Protein AF-A0A9D2NPR1-F1 (afdb_monomer_lite)

Radius of gyration: 17.02 Å; chains: 1; bounding box: 41×34×44 Å

Structure (mmCIF, N/CA/C/O backbone):
data_AF-A0A9D2NPR1-F1
#
_entry.id   AF-A0A9D2NPR1-F1
#
loop_
_atom_site.group_PDB
_atom_site.id
_atom_site.type_symbol
_atom_site.label_atom_id
_atom_site.label_alt_id
_atom_site.label_comp_id
_atom_site.label_asym_id
_atom_site.label_entity_id
_atom_site.label_seq_id
_atom_site.pdbx_PDB_ins_code
_atom_site.Cartn_x
_atom_site.Cartn_y
_atom_site.Cartn_z
_atom_site.occupancy
_atom_site.B_iso_or_equiv
_atom_site.auth_seq_id
_atom_site.auth_comp_id
_atom_site.auth_asym_id
_atom_site.auth_atom_id
_atom_site.pdbx_PDB_model_num
ATOM 1 N N . MET A 1 1 ? 17.718 8.138 -14.101 1.00 84.75 1 MET A N 1
ATOM 2 C CA . MET A 1 1 ? 17.081 7.923 -12.786 1.00 84.75 1 MET A CA 1
ATOM 3 C C . MET A 1 1 ? 16.944 6.427 -12.565 1.00 84.75 1 MET A C 1
ATOM 5 O O . MET A 1 1 ? 16.494 5.749 -13.488 1.00 84.75 1 MET A O 1
ATOM 9 N N . LYS A 1 2 ? 17.392 5.933 -11.409 1.00 93.12 2 LYS A N 1
ATOM 10 C CA . LYS A 1 2 ? 17.212 4.540 -10.981 1.00 93.12 2 LYS A CA 1
ATOM 11 C C . LYS A 1 2 ? 15.890 4.408 -10.218 1.00 93.12 2 LYS A C 1
ATOM 13 O O . LYS A 1 2 ? 15.445 5.393 -9.636 1.00 93.12 2 LYS A O 1
ATOM 18 N N . TYR A 1 3 ? 15.269 3.233 -10.251 1.00 96.12 3 TYR A N 1
ATOM 19 C CA . TYR A 1 3 ? 14.018 2.952 -9.541 1.00 96.12 3 TYR A CA 1
ATOM 20 C C . TYR A 1 3 ? 14.245 1.895 -8.460 1.00 96.12 3 TYR A C 1
ATOM 22 O O . TYR A 1 3 ? 14.938 0.916 -8.744 1.00 96.12 3 TYR A O 1
ATOM 30 N N . PRO A 1 4 ? 13.638 2.040 -7.269 1.00 97.19 4 PRO A N 1
ATOM 31 C CA . PRO A 1 4 ? 13.629 0.975 -6.274 1.00 97.19 4 PRO A CA 1
ATOM 32 C C . PRO A 1 4 ? 12.999 -0.288 -6.865 1.00 97.19 4 PRO A C 1
ATOM 34 O O . PRO A 1 4 ? 12.047 -0.216 -7.654 1.00 97.19 4 PRO A O 1
ATOM 37 N N . VAL A 1 5 ? 13.530 -1.446 -6.492 1.00 96.62 5 VAL A N 1
ATOM 38 C CA . VAL A 1 5 ? 13.172 -2.725 -7.105 1.00 96.62 5 VAL A CA 1
ATOM 39 C C . VAL A 1 5 ? 12.218 -3.513 -6.217 1.00 96.62 5 VAL A C 1
ATOM 41 O O . VAL A 1 5 ? 12.511 -3.772 -5.051 1.00 96.62 5 VAL A O 1
ATOM 44 N N . ILE A 1 6 ? 11.095 -3.938 -6.792 1.00 96.56 6 ILE A N 1
ATOM 45 C CA . ILE A 1 6 ? 10.170 -4.897 -6.182 1.00 96.56 6 ILE A CA 1
ATOM 46 C C . ILE A 1 6 ? 10.415 -6.258 -6.833 1.00 96.56 6 ILE A C 1
ATOM 48 O O . ILE A 1 6 ? 10.256 -6.407 -8.049 1.00 96.56 6 ILE A O 1
ATOM 52 N N . TYR A 1 7 ? 10.785 -7.249 -6.020 1.00 95.25 7 TYR A N 1
ATOM 53 C CA . TYR A 1 7 ? 10.975 -8.625 -6.461 1.00 95.25 7 TYR A CA 1
ATOM 54 C C . TYR A 1 7 ? 9.735 -9.462 -6.173 1.00 95.25 7 TYR A C 1
ATOM 56 O O . TYR A 1 7 ? 9.304 -9.613 -5.033 1.00 95.25 7 TYR A O 1
ATOM 64 N N .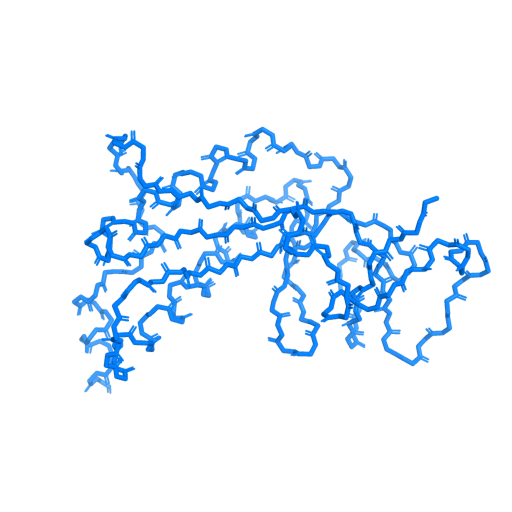 VAL A 1 8 ? 9.199 -10.090 -7.213 1.00 93.94 8 VAL A N 1
ATOM 65 C CA . VAL A 1 8 ? 8.073 -11.022 -7.099 1.00 93.94 8 VAL A CA 1
ATOM 66 C C . VAL A 1 8 ? 8.498 -12.428 -7.499 1.00 93.94 8 VAL A C 1
ATOM 68 O O . VAL A 1 8 ? 9.392 -12.611 -8.322 1.00 93.94 8 VAL A O 1
ATOM 71 N N . ARG A 1 9 ? 7.853 -13.455 -6.935 1.00 90.31 9 ARG A N 1
ATOM 72 C CA . ARG A 1 9 ? 8.097 -14.852 -7.349 1.00 90.31 9 ARG A CA 1
ATOM 73 C C . ARG A 1 9 ? 7.580 -15.121 -8.763 1.00 90.31 9 ARG A C 1
ATOM 75 O O . ARG A 1 9 ? 8.183 -15.872 -9.516 1.00 90.31 9 ARG A O 1
ATOM 82 N N . ASN A 1 10 ? 6.464 -14.498 -9.123 1.00 84.44 10 ASN A N 1
ATOM 83 C CA . ASN A 1 10 ? 5.869 -14.540 -10.450 1.00 84.44 10 ASN A CA 1
ATOM 84 C C . ASN A 1 10 ? 5.144 -13.218 -10.741 1.00 84.44 10 ASN A C 1
ATOM 86 O O . ASN A 1 10 ? 4.778 -12.477 -9.832 1.00 84.44 10 ASN A O 1
ATOM 90 N N . VAL A 1 11 ? 4.948 -12.922 -12.024 1.00 77.19 11 VAL A N 1
ATOM 91 C CA . VAL A 1 11 ? 4.032 -11.869 -12.482 1.00 77.19 11 VAL A CA 1
ATOM 92 C C . VAL A 1 11 ? 2.774 -12.527 -13.018 1.00 77.19 11 VAL A C 1
ATOM 94 O O . VAL A 1 11 ? 2.857 -13.474 -13.797 1.00 77.19 11 VAL A O 1
ATOM 97 N N . MET A 1 12 ? 1.624 -12.008 -12.605 1.00 70.56 12 MET A N 1
ATOM 98 C CA . MET A 1 12 ? 0.305 -12.401 -13.098 1.00 70.56 12 MET A CA 1
ATOM 99 C C . MET A 1 12 ? -0.376 -11.168 -13.688 1.00 70.56 12 MET A C 1
ATOM 101 O O . MET A 1 12 ? -0.091 -10.057 -13.253 1.00 70.56 12 MET A O 1
ATOM 105 N N . GLY A 1 13 ? -1.273 -11.353 -14.655 1.00 75.06 13 GLY A N 1
ATOM 106 C CA . GLY A 1 13 ? -2.045 -10.253 -15.233 1.00 75.06 13 GLY A CA 1
ATOM 107 C C . GLY A 1 13 ? -1.229 -9.338 -16.152 1.00 75.06 13 GLY A C 1
ATOM 108 O O . GLY A 1 13 ? -0.529 -9.796 -17.055 1.00 75.06 13 GLY A O 1
ATOM 109 N N . VAL A 1 14 ? -1.387 -8.028 -15.970 1.00 82.75 14 VAL A N 1
ATOM 110 C CA . VAL A 1 14 ? -0.910 -6.996 -16.913 1.00 82.75 14 VAL A CA 1
ATOM 111 C C . VAL A 1 14 ? 0.492 -6.481 -16.596 1.00 82.75 14 VAL A C 1
ATOM 113 O O . VAL A 1 14 ? 1.169 -5.941 -17.475 1.00 82.75 14 VAL A O 1
ATOM 116 N N . HIS A 1 15 ? 0.938 -6.661 -15.351 1.00 88.06 15 HIS A N 1
ATOM 117 C CA . HIS A 1 15 ? 2.263 -6.261 -14.897 1.00 88.06 15 HIS A CA 1
ATOM 118 C C . HIS A 1 15 ? 3.292 -7.267 -15.399 1.00 88.06 15 HIS A C 1
ATOM 120 O O . HIS A 1 15 ? 3.084 -8.478 -15.334 1.00 88.06 15 HIS A O 1
ATOM 126 N N . LYS A 1 16 ? 4.408 -6.776 -15.943 1.00 90.31 16 LYS A N 1
ATOM 127 C CA . LYS A 1 16 ? 5.395 -7.617 -16.628 1.00 90.31 16 LYS A CA 1
ATOM 128 C C . LYS A 1 16 ? 6.755 -7.474 -15.974 1.00 90.31 16 LYS A C 1
ATOM 130 O O . LYS A 1 16 ? 7.143 -6.403 -15.529 1.00 90.31 16 LYS A O 1
ATOM 135 N N . HIS A 1 17 ? 7.524 -8.553 -15.994 1.00 92.62 17 HIS A N 1
ATOM 136 C CA . HIS A 1 17 ? 8.948 -8.476 -15.697 1.00 92.62 17 HIS A CA 1
ATOM 137 C C . HIS A 1 17 ? 9.604 -7.352 -16.524 1.00 92.62 17 HIS A C 1
ATOM 139 O O . HIS A 1 17 ? 9.294 -7.222 -17.711 1.00 92.62 17 HIS A O 1
ATOM 145 N N . ASN A 1 18 ? 10.499 -6.568 -15.913 1.00 91.88 18 ASN A N 1
ATOM 146 C CA . ASN A 1 18 ? 11.142 -5.386 -16.505 1.00 91.88 18 ASN A CA 1
ATOM 147 C C . ASN A 1 18 ? 10.208 -4.172 -16.732 1.00 91.88 18 ASN A C 1
ATOM 149 O O . ASN A 1 18 ? 10.602 -3.207 -17.405 1.00 91.88 18 ASN A O 1
ATOM 153 N N . SER A 1 19 ? 8.984 -4.165 -16.189 1.00 91.81 19 SER A N 1
ATOM 154 C CA . SER A 1 19 ? 8.104 -2.992 -16.243 1.00 91.81 19 SER A CA 1
ATOM 155 C C . SER A 1 19 ? 8.407 -1.999 -15.125 1.00 91.81 19 SER A C 1
ATOM 157 O O . SER A 1 19 ? 8.838 -2.366 -14.037 1.00 91.81 19 SER A O 1
ATOM 159 N N . ILE A 1 20 ? 8.169 -0.717 -15.410 1.00 92.81 20 ILE A N 1
ATOM 160 C CA . ILE A 1 20 ? 8.138 0.324 -14.382 1.00 92.81 20 ILE A CA 1
ATOM 161 C C . ILE A 1 20 ? 6.669 0.613 -14.110 1.00 92.81 20 ILE A C 1
ATOM 163 O O . ILE A 1 20 ? 5.954 0.993 -15.039 1.00 92.81 20 ILE A O 1
ATOM 167 N N . SER A 1 21 ? 6.250 0.440 -12.864 1.00 92.31 21 SER A N 1
ATOM 168 C CA . SER A 1 21 ? 4.864 0.618 -12.426 1.00 92.31 21 SER A CA 1
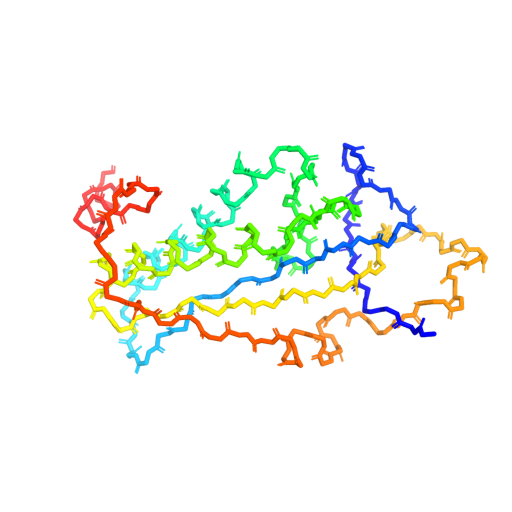ATOM 169 C C . SER A 1 21 ? 4.813 1.591 -11.251 1.00 92.31 21 SER A C 1
ATOM 171 O O . SER A 1 21 ? 5.818 1.797 -10.563 1.00 92.31 21 SER A O 1
ATOM 173 N N . TYR A 1 22 ? 3.654 2.209 -11.021 1.00 96.25 22 TYR A N 1
ATOM 174 C CA . TYR A 1 22 ? 3.411 2.842 -9.726 1.00 96.25 22 TYR A CA 1
ATOM 175 C C . TYR A 1 22 ? 3.235 1.739 -8.686 1.00 96.25 22 TYR A C 1
ATOM 177 O O . TYR A 1 22 ? 2.525 0.771 -8.946 1.00 96.25 22 TYR A O 1
ATOM 185 N N . ALA A 1 23 ? 3.886 1.889 -7.540 1.00 97.12 23 ALA A N 1
ATOM 186 C CA . ALA A 1 23 ? 3.780 1.002 -6.399 1.00 97.12 23 ALA A CA 1
ATOM 187 C C . ALA A 1 23 ? 3.255 1.800 -5.205 1.00 97.12 23 ALA A C 1
ATOM 189 O O . ALA A 1 23 ? 3.806 2.851 -4.873 1.00 97.12 23 ALA A O 1
ATOM 190 N N . LEU A 1 24 ? 2.185 1.301 -4.593 1.00 98.56 24 LEU A N 1
ATOM 191 C CA . LEU A 1 24 ? 1.641 1.792 -3.336 1.00 98.56 24 LEU A CA 1
ATOM 192 C C . LEU A 1 24 ? 1.991 0.813 -2.224 1.00 98.56 24 LEU A C 1
ATOM 194 O O . LEU A 1 24 ? 1.693 -0.380 -2.312 1.00 98.56 24 LEU A O 1
ATOM 198 N N . HIS A 1 25 ? 2.580 1.351 -1.171 1.00 98.56 25 HIS A N 1
ATOM 199 C CA . HIS A 1 25 ? 2.763 0.690 0.109 1.00 98.56 25 HIS A CA 1
ATOM 200 C C . HIS A 1 25 ? 1.853 1.353 1.142 1.00 98.56 25 HIS A C 1
ATOM 202 O O . HIS A 1 25 ? 1.631 2.561 1.061 1.00 98.56 25 HIS A O 1
ATOM 208 N N . MET A 1 26 ? 1.291 0.578 2.067 1.00 98.44 26 MET A N 1
ATOM 209 C CA . MET A 1 26 ? 0.423 1.076 3.132 1.00 98.44 26 MET A CA 1
ATOM 210 C C . MET A 1 26 ? 0.792 0.434 4.465 1.00 98.44 26 MET A C 1
ATOM 212 O O . MET A 1 26 ? 1.099 -0.756 4.537 1.00 98.44 26 MET A O 1
ATOM 216 N N . ARG A 1 27 ? 0.693 1.216 5.537 1.00 97.31 27 ARG A N 1
ATOM 217 C CA . ARG A 1 27 ? 0.848 0.770 6.921 1.00 97.31 27 ARG A CA 1
ATOM 218 C C . ARG A 1 27 ? -0.215 1.417 7.791 1.00 97.31 27 ARG A C 1
ATOM 220 O O . ARG A 1 27 ? -0.699 2.507 7.499 1.00 97.31 27 ARG A O 1
ATOM 227 N N . ILE A 1 28 ? -0.562 0.738 8.875 1.00 95.88 28 ILE A N 1
ATOM 228 C CA . ILE A 1 28 ? -1.298 1.359 9.972 1.00 95.88 28 ILE A CA 1
ATOM 229 C C . ILE A 1 28 ? -0.269 1.711 11.038 1.00 95.88 28 ILE A C 1
ATOM 231 O O . ILE A 1 28 ? 0.476 0.839 11.484 1.00 95.88 28 ILE A O 1
ATOM 235 N N . VAL A 1 29 ? -0.221 2.984 11.412 1.00 93.88 29 VAL A N 1
ATOM 236 C CA . VAL A 1 29 ? 0.621 3.490 12.495 1.00 93.88 29 VAL A CA 1
ATOM 237 C C . VAL A 1 29 ? -0.282 3.721 13.698 1.00 93.88 29 VAL A C 1
ATOM 239 O O . VAL A 1 29 ? -1.258 4.464 13.588 1.00 93.88 29 VAL A O 1
ATOM 242 N N . SER A 1 30 ? 0.021 3.087 14.830 1.00 87.94 30 SER A N 1
ATOM 243 C CA . SER A 1 30 ? -0.661 3.341 16.101 1.00 87.94 30 SER A CA 1
ATOM 244 C C . SER A 1 30 ? 0.319 3.865 17.143 1.00 87.94 30 SER A C 1
ATOM 246 O O . SER A 1 30 ? 1.479 3.459 17.176 1.00 87.94 30 SER A O 1
ATOM 248 N N . GLY A 1 31 ? -0.151 4.804 17.965 1.00 74.62 31 GLY A N 1
ATOM 249 C CA . GLY A 1 31 ? 0.625 5.390 19.060 1.00 74.62 31 GLY A CA 1
ATOM 250 C C . GLY A 1 31 ? 0.512 4.636 20.387 1.00 74.62 31 GLY A C 1
ATOM 251 O O . GLY A 1 31 ? 1.115 5.064 21.367 1.00 74.62 31 GLY A O 1
ATOM 252 N N . GLU A 1 32 ? -0.270 3.555 20.446 1.00 72.81 32 GLU A N 1
ATOM 253 C CA . GLU A 1 32 ? -0.575 2.831 21.682 1.00 72.81 32 GLU A CA 1
ATOM 254 C C . GLU A 1 32 ? 0.098 1.455 21.703 1.00 72.81 32 GLU A C 1
ATOM 256 O O . GLU A 1 32 ? 0.274 0.813 20.670 1.00 72.81 32 GLU A O 1
ATOM 261 N N . THR A 1 33 ? 0.463 0.978 22.896 1.00 72.25 33 THR A N 1
ATOM 262 C CA . THR A 1 33 ? 0.869 -0.420 23.070 1.00 72.25 33 THR A CA 1
ATOM 263 C C . THR A 1 33 ? -0.356 -1.302 22.869 1.00 72.25 33 THR A C 1
ATOM 265 O O . THR A 1 33 ? -1.285 -1.283 23.676 1.00 72.25 33 THR A O 1
ATOM 268 N N . GLU A 1 34 ? -0.363 -2.066 21.786 1.00 79.00 34 GLU A N 1
ATOM 269 C CA . GLU A 1 34 ? -1.482 -2.930 21.426 1.00 79.00 34 GLU A CA 1
ATOM 270 C C . GLU A 1 34 ? -1.386 -4.280 22.138 1.00 79.00 34 GLU A C 1
ATOM 272 O O . GLU A 1 34 ? -0.330 -4.916 22.155 1.00 79.00 34 GLU A O 1
ATOM 277 N N . ASP A 1 35 ? -2.507 -4.747 22.693 1.00 88.06 35 ASP A N 1
ATOM 278 C CA . ASP A 1 35 ? -2.635 -6.155 23.059 1.00 88.06 35 ASP A CA 1
ATOM 279 C C . ASP A 1 35 ? -2.665 -7.054 21.804 1.00 88.06 35 ASP A C 1
ATOM 281 O O . ASP A 1 35 ? -2.844 -6.589 20.673 1.00 88.06 35 ASP A O 1
ATOM 285 N N . GLU A 1 36 ? -2.487 -8.365 21.988 1.00 90.25 36 GLU A N 1
ATOM 286 C CA . GLU A 1 36 ? -2.424 -9.321 20.872 1.00 90.25 36 GLU A CA 1
ATOM 287 C C . GLU A 1 36 ? -3.686 -9.308 19.995 1.00 90.25 36 GLU A C 1
ATOM 289 O O . GLU A 1 36 ? -3.604 -9.466 18.772 1.00 90.25 36 GLU A O 1
ATOM 294 N N . LEU A 1 37 ? -4.862 -9.100 20.598 1.00 91.12 37 LEU A N 1
ATOM 295 C CA . LEU A 1 37 ? -6.133 -9.103 19.881 1.00 91.12 37 LEU A CA 1
ATOM 296 C C . LEU A 1 37 ? -6.278 -7.840 19.029 1.00 91.12 37 LEU A C 1
ATOM 298 O O . LEU A 1 37 ? -6.728 -7.907 17.881 1.00 91.12 37 LEU A O 1
ATOM 302 N N . ARG A 1 38 ? -5.851 -6.696 19.564 1.00 90.38 38 ARG A N 1
ATOM 303 C CA . ARG A 1 38 ? -5.808 -5.411 18.872 1.00 90.38 38 ARG A CA 1
ATOM 304 C C . ARG A 1 38 ? -4.799 -5.430 17.724 1.00 90.38 38 ARG A C 1
ATOM 306 O O . ARG A 1 38 ? -5.163 -5.031 16.618 1.00 90.38 38 ARG A O 1
ATOM 313 N N . ALA A 1 39 ? -3.613 -5.996 17.933 1.00 91.94 39 ALA A N 1
ATOM 314 C CA . ALA A 1 39 ? -2.612 -6.167 16.881 1.00 91.94 39 ALA A CA 1
ATOM 315 C C . ALA A 1 39 ? -3.123 -7.064 15.740 1.00 91.94 39 ALA A C 1
ATOM 317 O O . ALA A 1 39 ? -2.975 -6.749 14.552 1.00 91.94 39 ALA A O 1
ATOM 318 N N . ALA A 1 40 ? -3.801 -8.168 16.076 1.00 93.75 40 ALA A N 1
ATOM 319 C CA . ALA A 1 40 ? -4.437 -9.036 15.087 1.00 93.75 40 ALA A CA 1
ATOM 320 C C . ALA A 1 40 ? -5.552 -8.311 14.310 1.00 93.75 40 ALA A C 1
ATOM 322 O O . ALA A 1 40 ? -5.676 -8.484 13.091 1.00 93.75 40 ALA A O 1
ATOM 323 N N . TYR A 1 41 ? -6.329 -7.466 14.990 1.00 94.75 41 TYR A N 1
ATOM 324 C CA . TYR A 1 41 ? -7.352 -6.634 14.368 1.00 94.75 41 TYR A CA 1
ATOM 325 C C . TYR A 1 41 ? -6.754 -5.620 13.386 1.00 94.75 41 TYR A C 1
ATOM 327 O O . TYR A 1 41 ? -7.195 -5.566 12.238 1.00 94.75 41 TYR A O 1
ATOM 335 N N . LEU A 1 42 ? -5.711 -4.874 13.763 1.00 94.81 42 LEU A N 1
ATOM 336 C CA . LEU A 1 42 ? -5.080 -3.917 12.847 1.00 94.81 42 LEU A CA 1
ATOM 337 C C . LEU A 1 42 ? -4.450 -4.608 11.637 1.00 94.81 42 LEU A C 1
ATOM 339 O O . LEU A 1 42 ? -4.607 -4.142 10.509 1.00 94.81 42 LEU A O 1
ATOM 343 N N . LYS A 1 43 ? -3.832 -5.779 11.825 1.00 94.88 43 LYS A N 1
ATOM 344 C CA . LYS A 1 43 ? -3.351 -6.599 10.704 1.00 94.88 43 LYS A CA 1
ATOM 345 C C . LYS A 1 43 ? -4.491 -6.994 9.758 1.00 94.88 43 LYS A C 1
ATOM 347 O O . LYS A 1 43 ? -4.313 -6.987 8.535 1.00 94.88 43 LYS A O 1
ATOM 352 N N . LYS A 1 44 ? -5.674 -7.313 10.299 1.00 96.12 44 LYS A N 1
ATOM 353 C CA . LYS A 1 44 ? -6.870 -7.600 9.497 1.00 96.12 44 LYS A CA 1
ATOM 354 C C . LYS A 1 44 ? -7.337 -6.367 8.725 1.00 96.12 44 LYS A C 1
ATOM 356 O O . LYS A 1 44 ? -7.602 -6.494 7.529 1.00 96.12 44 LYS A O 1
ATOM 361 N N . LEU A 1 45 ? -7.397 -5.203 9.371 1.00 96.88 45 LEU A N 1
ATOM 362 C CA . LEU A 1 45 ? -7.770 -3.945 8.720 1.00 96.88 45 LEU A CA 1
ATOM 363 C C . LEU A 1 45 ? -6.796 -3.577 7.601 1.00 96.88 45 LEU A C 1
ATOM 365 O O . LEU A 1 45 ? -7.238 -3.241 6.507 1.00 96.88 45 LEU A O 1
ATOM 369 N N . LEU A 1 46 ? -5.487 -3.722 7.823 1.00 97.62 46 LEU A N 1
ATOM 370 C CA . LEU A 1 46 ? -4.481 -3.469 6.793 1.00 97.62 46 LEU A CA 1
ATOM 371 C C . LEU A 1 46 ? -4.701 -4.364 5.569 1.00 97.62 46 LEU A C 1
ATOM 373 O O . LEU A 1 46 ? -4.723 -3.879 4.442 1.00 97.62 46 LEU A O 1
ATOM 377 N N . SER A 1 47 ? -4.960 -5.657 5.771 1.00 97.81 47 SER A N 1
ATOM 378 C CA . SER A 1 47 ? -5.315 -6.558 4.668 1.00 97.81 47 SER A CA 1
ATOM 379 C C . SER A 1 47 ? -6.585 -6.109 3.927 1.00 97.81 47 SER A C 1
ATOM 381 O O . SER A 1 47 ? -6.608 -6.142 2.696 1.00 97.81 47 SER A O 1
ATOM 383 N N . GLN A 1 48 ? -7.621 -5.647 4.639 1.00 98.06 48 GLN A N 1
ATOM 384 C CA . GLN A 1 48 ? -8.834 -5.107 4.012 1.00 98.06 48 GLN A CA 1
ATOM 385 C C . GLN A 1 48 ? -8.560 -3.823 3.222 1.00 98.06 48 GLN A C 1
ATOM 387 O O . GLN A 1 48 ? -9.112 -3.672 2.134 1.00 98.06 48 GLN A O 1
ATOM 392 N N . LEU A 1 49 ? -7.691 -2.936 3.715 1.00 98.19 49 LEU A N 1
ATOM 393 C CA . LEU A 1 49 ? -7.269 -1.727 3.001 1.00 98.19 49 LEU A CA 1
ATOM 394 C C . LEU A 1 49 ? -6.626 -2.082 1.658 1.00 98.19 49 LEU A C 1
ATOM 396 O O . LEU A 1 49 ? -7.041 -1.553 0.628 1.00 98.19 49 LEU A O 1
ATOM 400 N N . TYR A 1 50 ? -5.680 -3.027 1.649 1.00 98.38 50 TYR A N 1
ATOM 401 C CA . TYR A 1 50 ? -5.039 -3.491 0.415 1.00 98.38 50 TYR A CA 1
ATOM 402 C C . TYR A 1 50 ? -6.056 -4.019 -0.604 1.00 98.38 50 TYR A C 1
ATOM 404 O O . TYR A 1 50 ? -6.072 -3.561 -1.747 1.00 98.38 50 TYR A O 1
ATOM 412 N N . HIS A 1 51 ? -6.945 -4.925 -0.192 1.00 98.06 51 HIS A N 1
ATOM 413 C CA . HIS A 1 51 ? -7.960 -5.482 -1.093 1.00 98.06 51 HIS A CA 1
ATOM 414 C C . HIS A 1 51 ? -9.007 -4.458 -1.538 1.00 98.06 51 HIS A C 1
ATOM 416 O O . HIS A 1 51 ? -9.491 -4.520 -2.666 1.00 98.06 51 HIS A O 1
ATOM 422 N N . THR A 1 52 ? -9.342 -3.490 -0.686 1.00 98.06 52 THR A N 1
ATOM 423 C CA . THR A 1 52 ? -10.280 -2.424 -1.049 1.00 98.06 52 THR A CA 1
ATOM 424 C C . THR A 1 52 ? -9.681 -1.523 -2.121 1.00 98.06 52 THR A C 1
ATOM 426 O O . THR A 1 52 ? -10.334 -1.252 -3.125 1.00 98.06 52 THR A O 1
ATOM 429 N N . VAL A 1 53 ? -8.422 -1.099 -1.966 1.00 97.88 53 VAL A N 1
ATOM 430 C CA . VAL A 1 53 ? -7.746 -0.289 -2.990 1.00 97.88 53 VAL A CA 1
ATOM 431 C C . VAL A 1 53 ? -7.583 -1.078 -4.292 1.00 97.88 53 VAL A C 1
ATOM 433 O O . VAL A 1 53 ? -7.849 -0.535 -5.360 1.00 97.88 53 VAL A O 1
ATOM 436 N N . GLU A 1 54 ? -7.223 -2.360 -4.231 1.00 96.25 54 GLU A N 1
ATOM 437 C CA . GLU A 1 54 ? -7.184 -3.226 -5.417 1.00 96.25 54 GLU A CA 1
ATOM 438 C C . GLU A 1 54 ? -8.541 -3.251 -6.150 1.00 96.25 54 GLU A C 1
ATOM 440 O O . GLU A 1 54 ? -8.599 -3.017 -7.358 1.00 96.25 54 GLU A O 1
ATOM 445 N N . GLY A 1 55 ? -9.643 -3.435 -5.414 1.00 95.88 55 GLY A N 1
ATOM 446 C CA . GLY A 1 55 ? -10.998 -3.476 -5.970 1.00 95.88 55 GLY A CA 1
ATOM 447 C C . GLY A 1 55 ? -11.526 -2.134 -6.493 1.00 95.88 55 GLY A C 1
ATOM 448 O O . GLY A 1 55 ? -12.319 -2.116 -7.431 1.00 95.88 55 GLY A O 1
ATOM 449 N N . LEU A 1 56 ? -11.087 -1.002 -5.933 1.00 96.19 56 LEU A N 1
ATOM 450 C CA . LEU A 1 56 ? -11.513 0.335 -6.372 1.00 96.19 56 LEU A CA 1
ATOM 451 C C . LEU A 1 56 ? -10.805 0.803 -7.654 1.00 96.19 56 LEU A C 1
ATOM 453 O O . LEU A 1 56 ? -11.338 1.641 -8.382 1.00 96.19 56 LEU A O 1
ATOM 457 N N . PHE A 1 57 ? -9.615 0.274 -7.952 1.00 95.38 57 PHE A N 1
ATOM 458 C CA . PHE A 1 57 ? -8.749 0.749 -9.039 1.00 95.38 57 PHE A CA 1
ATOM 459 C C . PHE A 1 57 ? -8.645 -0.243 -10.210 1.00 95.38 57 PHE A C 1
ATOM 461 O O . PHE A 1 57 ? -7.575 -0.448 -10.786 1.00 95.38 57 PHE A O 1
ATOM 468 N N . VAL A 1 58 ? -9.787 -0.801 -10.630 1.00 90.62 58 VAL A N 1
ATOM 469 C CA . VAL A 1 58 ? -9.885 -1.767 -11.746 1.00 90.62 58 VAL A CA 1
ATOM 470 C C . VAL A 1 58 ? -9.334 -1.204 -13.062 1.00 90.62 58 VAL A C 1
ATOM 472 O O . VAL A 1 58 ? -8.588 -1.881 -13.766 1.00 90.62 58 VAL A O 1
ATOM 475 N N . VAL A 1 59 ? -9.647 0.056 -13.394 1.00 88.81 59 VAL A N 1
ATOM 476 C CA . VAL A 1 59 ? -9.197 0.706 -14.646 1.00 88.81 59 VAL A CA 1
ATOM 477 C C . VAL A 1 59 ? -7.679 0.923 -14.673 1.00 88.81 59 VAL A C 1
ATOM 479 O O . VAL A 1 59 ? -7.057 0.848 -15.733 1.00 88.81 59 VAL A O 1
ATOM 482 N N . ALA A 1 60 ? -7.072 1.165 -13.509 1.00 91.56 60 ALA A N 1
ATOM 483 C CA . ALA A 1 60 ? -5.620 1.262 -13.353 1.00 91.56 60 ALA A CA 1
ATOM 484 C C . ALA A 1 60 ? -4.959 -0.113 -13.132 1.00 91.56 60 ALA A C 1
ATOM 486 O O . ALA A 1 60 ? -3.778 -0.178 -12.787 1.00 91.56 60 ALA A O 1
ATOM 487 N N . GLN A 1 61 ? -5.735 -1.193 -13.306 1.00 92.25 61 GLN A N 1
ATOM 488 C CA . GLN A 1 61 ? -5.317 -2.587 -13.196 1.00 92.25 61 GLN A CA 1
ATOM 489 C C . GLN A 1 61 ? -4.486 -2.828 -11.932 1.00 92.25 61 GLN A C 1
ATOM 491 O O . GLN A 1 61 ? -3.380 -3.381 -11.977 1.00 92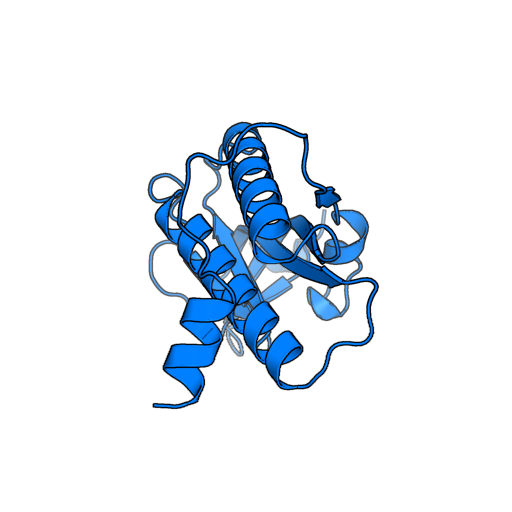.25 61 GLN A O 1
ATOM 496 N N . ALA A 1 62 ? -5.024 -2.330 -10.815 1.00 94.88 62 ALA A N 1
ATOM 497 C CA . ALA A 1 62 ? -4.432 -2.491 -9.504 1.00 94.88 62 ALA A CA 1
ATOM 498 C C . ALA A 1 62 ? -4.265 -3.978 -9.184 1.00 94.88 62 ALA A C 1
ATOM 500 O O . ALA A 1 62 ? -5.176 -4.774 -9.413 1.00 94.88 62 ALA A O 1
ATOM 501 N N . GLN A 1 63 ? -3.092 -4.345 -8.680 1.00 95.00 63 GLN A N 1
ATOM 502 C CA . GLN A 1 63 ? -2.792 -5.724 -8.326 1.00 95.00 63 GLN A CA 1
ATOM 503 C C . GLN A 1 63 ? -1.887 -5.788 -7.107 1.00 95.00 63 GLN A C 1
ATOM 505 O O . GLN A 1 63 ? -0.811 -5.182 -7.092 1.00 95.00 63 GLN A O 1
ATOM 510 N N . ILE A 1 64 ? -2.296 -6.569 -6.113 1.00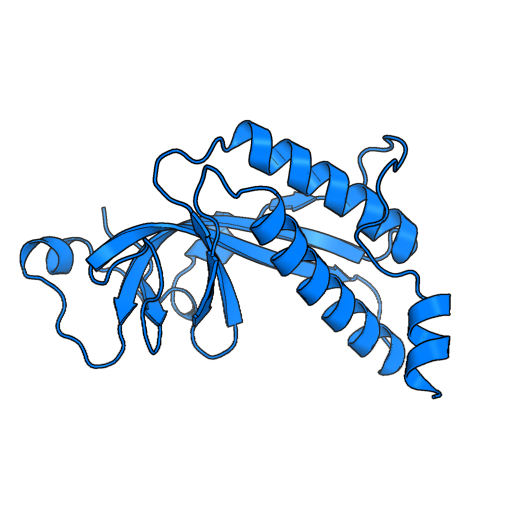 95.56 64 ILE A N 1
ATOM 511 C CA . ILE A 1 64 ? -1.475 -6.852 -4.945 1.00 95.56 64 ILE A CA 1
ATOM 512 C C . ILE A 1 64 ? -0.351 -7.815 -5.333 1.00 95.56 64 ILE A C 1
ATOM 514 O O . ILE A 1 64 ? -0.569 -8.885 -5.904 1.00 95.56 64 ILE A O 1
ATOM 518 N N . VAL A 1 65 ? 0.872 -7.446 -4.974 1.00 94.88 65 VAL A N 1
ATOM 519 C CA . VAL A 1 65 ? 2.066 -8.285 -5.075 1.00 94.88 65 VAL A CA 1
ATOM 520 C C . VAL A 1 65 ? 2.770 -8.345 -3.727 1.00 94.88 65 VAL A C 1
ATOM 522 O O . VAL A 1 65 ? 2.564 -7.485 -2.874 1.00 94.88 65 VAL A O 1
ATOM 525 N N . LYS A 1 66 ? 3.616 -9.357 -3.530 1.00 94.12 66 LYS A N 1
ATOM 526 C CA . LYS A 1 66 ? 4.429 -9.499 -2.317 1.00 94.12 66 LYS A CA 1
ATOM 527 C C . LYS A 1 66 ? 5.910 -9.445 -2.652 1.00 94.12 66 LYS A C 1
ATOM 529 O O . LYS A 1 66 ? 6.361 -10.204 -3.513 1.00 94.12 66 LYS A O 1
ATOM 534 N N . ASN A 1 67 ? 6.639 -8.607 -1.924 1.00 93.88 67 ASN A N 1
ATOM 535 C CA . ASN A 1 67 ? 8.096 -8.564 -1.916 1.00 93.88 67 ASN A CA 1
ATOM 536 C C . ASN A 1 67 ? 8.587 -8.950 -0.520 1.00 93.88 67 ASN A C 1
ATOM 538 O O . ASN A 1 67 ? 8.439 -8.169 0.416 1.00 93.88 67 ASN A O 1
ATOM 542 N N . ASP A 1 68 ? 9.127 -10.164 -0.395 1.00 89.25 68 ASP A N 1
ATOM 543 C CA . ASP A 1 68 ? 9.532 -10.757 0.891 1.00 89.25 68 ASP A CA 1
ATOM 544 C C . ASP A 1 68 ? 8.416 -10.683 1.947 1.00 89.25 68 ASP A C 1
ATOM 546 O O . ASP A 1 68 ? 8.594 -10.181 3.048 1.00 89.25 68 ASP A O 1
ATOM 550 N N . ASP A 1 69 ? 7.227 -11.154 1.553 1.00 88.75 69 ASP A N 1
ATOM 551 C CA . ASP A 1 69 ? 5.984 -11.163 2.338 1.00 88.75 69 ASP A CA 1
ATOM 552 C C . ASP A 1 69 ? 5.369 -9.790 2.678 1.00 88.75 69 ASP A C 1
ATOM 554 O O . ASP A 1 69 ? 4.217 -9.754 3.116 1.00 88.75 69 ASP A O 1
ATOM 558 N N . ASP A 1 70 ? 6.042 -8.677 2.361 1.00 94.56 70 ASP A N 1
ATOM 559 C CA . ASP A 1 70 ? 5.483 -7.321 2.461 1.00 94.56 70 ASP A CA 1
ATOM 560 C C . ASP A 1 70 ? 4.611 -6.988 1.227 1.00 94.56 70 ASP A C 1
ATOM 562 O O . ASP A 1 70 ? 5.090 -7.101 0.085 1.00 94.56 70 ASP A O 1
ATOM 566 N N . PRO A 1 71 ? 3.320 -6.639 1.405 1.00 96.19 71 PRO A N 1
ATOM 567 C CA . PRO A 1 71 ? 2.420 -6.339 0.299 1.00 96.19 71 PRO A CA 1
ATOM 568 C C . PRO A 1 71 ? 2.644 -4.954 -0.329 1.00 96.19 71 PRO A C 1
ATOM 570 O O . PRO A 1 71 ? 2.813 -3.940 0.343 1.00 96.19 71 PRO A O 1
ATOM 573 N N . PHE A 1 72 ? 2.510 -4.894 -1.651 1.00 97.38 72 PHE A N 1
ATOM 574 C CA . PHE A 1 72 ? 2.434 -3.665 -2.443 1.00 97.38 72 PHE A CA 1
ATOM 575 C C . PHE A 1 72 ? 1.254 -3.755 -3.404 1.00 97.38 72 PHE A C 1
ATOM 577 O O . PHE A 1 72 ? 0.904 -4.850 -3.838 1.00 97.38 72 PHE A O 1
ATOM 584 N N . ILE A 1 73 ? 0.678 -2.619 -3.796 1.00 97.31 73 ILE A N 1
ATOM 585 C CA . ILE A 1 73 ? -0.254 -2.552 -4.929 1.00 97.31 73 ILE A CA 1
ATOM 586 C C . ILE A 1 73 ? 0.469 -1.939 -6.115 1.00 97.31 73 ILE A C 1
ATOM 588 O O . ILE A 1 73 ? 0.976 -0.821 -6.028 1.00 97.31 73 ILE A O 1
ATOM 592 N N . LEU A 1 74 ? 0.503 -2.662 -7.229 1.00 96.75 74 LEU A N 1
ATOM 593 C CA . LEU A 1 74 ? 1.010 -2.151 -8.492 1.00 96.75 74 LEU A CA 1
ATOM 594 C C . LEU A 1 74 ? -0.128 -1.577 -9.324 1.00 96.75 74 LEU A C 1
ATOM 596 O O . LEU A 1 74 ? -1.163 -2.219 -9.474 1.00 96.75 74 LEU A O 1
ATOM 600 N N . PHE A 1 75 ? 0.099 -0.415 -9.931 1.00 95.81 75 PHE A N 1
ATOM 601 C CA . PHE A 1 75 ? -0.821 0.208 -10.883 1.00 95.81 75 PHE A CA 1
ATOM 602 C C . PHE A 1 75 ? -0.138 0.426 -12.225 1.00 95.81 75 PHE A C 1
ATOM 604 O O . PHE A 1 75 ? 1.071 0.687 -12.303 1.00 95.81 75 PHE A O 1
ATOM 611 N N . THR A 1 76 ? -0.921 0.349 -13.296 1.00 88.25 76 THR A N 1
ATOM 612 C CA . THR A 1 76 ? -0.463 0.750 -14.623 1.00 88.25 76 THR A CA 1
ATOM 613 C C . THR A 1 76 ? -0.257 2.265 -14.702 1.00 88.25 76 THR A C 1
ATOM 615 O O . THR A 1 76 ? -0.620 3.036 -13.811 1.00 88.25 76 THR A O 1
ATOM 618 N N . SER A 1 77 ? 0.381 2.730 -15.777 1.00 80.62 77 SER A N 1
ATOM 619 C CA . SER A 1 77 ? 0.808 4.129 -15.916 1.00 80.62 77 SER A CA 1
ATOM 620 C C . SER A 1 77 ? -0.331 5.154 -15.989 1.00 80.62 77 SER A C 1
ATOM 622 O O . SER A 1 77 ? -0.064 6.343 -15.860 1.00 80.62 77 SER A O 1
ATOM 624 N N . ASN A 1 78 ? -1.572 4.714 -16.205 1.00 86.19 78 ASN A N 1
ATOM 625 C CA . ASN A 1 78 ? -2.784 5.539 -16.267 1.00 86.19 78 ASN A CA 1
ATOM 626 C C . ASN A 1 78 ? -3.414 5.825 -14.888 1.00 86.19 78 ASN A C 1
ATOM 628 O O . ASN A 1 78 ? -4.542 6.309 -14.840 1.00 86.19 78 ASN A O 1
ATOM 632 N N . LEU A 1 79 ? -2.729 5.516 -13.781 1.00 94.56 79 LEU A N 1
ATOM 633 C CA . LEU A 1 79 ? -3.204 5.821 -12.430 1.00 94.56 79 LEU A CA 1
ATOM 634 C C . LEU A 1 79 ? -3.538 7.314 -12.262 1.00 94.56 79 LEU A C 1
ATOM 636 O O . LEU A 1 79 ? -2.651 8.169 -12.332 1.00 94.56 79 LEU A O 1
ATOM 640 N N . ASP A 1 80 ? -4.794 7.614 -11.928 1.00 95.50 80 ASP A N 1
ATOM 641 C CA . ASP A 1 80 ? -5.185 8.927 -11.418 1.00 95.50 80 ASP A CA 1
ATOM 642 C C . ASP A 1 80 ? -4.783 9.045 -9.939 1.00 95.50 80 ASP A C 1
ATOM 644 O O . ASP A 1 80 ? -5.452 8.552 -9.027 1.00 95.50 80 ASP A O 1
ATOM 648 N N . GLN A 1 81 ? -3.659 9.719 -9.699 1.00 95.75 81 GLN A N 1
ATOM 649 C CA . GLN A 1 81 ? -3.126 9.918 -8.351 1.00 95.75 81 GLN A CA 1
ATOM 650 C C . GLN A 1 81 ? -4.003 10.831 -7.487 1.00 95.75 81 GLN A C 1
ATOM 652 O O . GLN A 1 81 ? -3.968 10.722 -6.261 1.00 95.75 81 GLN A O 1
ATOM 657 N N . ARG A 1 82 ? -4.788 11.739 -8.084 1.00 96.06 82 ARG A N 1
ATOM 658 C CA . ARG A 1 82 ? -5.722 12.584 -7.328 1.00 96.06 82 ARG A CA 1
ATOM 659 C C . ARG A 1 82 ? -6.876 11.731 -6.821 1.00 96.06 82 ARG A C 1
ATOM 661 O O . ARG A 1 82 ? -7.224 11.835 -5.647 1.00 96.06 82 ARG A O 1
ATOM 668 N N . MET A 1 83 ? -7.421 10.868 -7.677 1.00 96.56 83 MET A N 1
ATOM 669 C CA . MET A 1 83 ? -8.432 9.893 -7.275 1.00 96.56 83 MET A CA 1
ATOM 670 C C . MET A 1 83 ? -7.899 8.955 -6.190 1.00 96.56 83 MET A C 1
ATOM 672 O O . MET A 1 83 ? -8.576 8.774 -5.182 1.00 96.56 83 MET A O 1
ATOM 676 N N . LEU A 1 84 ? -6.672 8.438 -6.331 1.00 97.62 84 LEU A N 1
ATOM 677 C CA . LEU A 1 84 ? -6.033 7.621 -5.294 1.00 97.62 84 LEU A CA 1
ATOM 678 C C . LEU A 1 84 ? -5.976 8.338 -3.946 1.00 97.62 84 LEU A C 1
ATOM 680 O O . LEU A 1 84 ? -6.453 7.797 -2.955 1.00 97.62 84 LEU A O 1
ATOM 684 N N . LYS A 1 85 ? -5.472 9.575 -3.909 1.00 96.69 85 LYS A N 1
ATOM 685 C CA . LYS A 1 85 ? -5.395 10.362 -2.669 1.00 96.69 85 LYS A CA 1
ATOM 686 C C . LYS A 1 85 ? -6.761 10.565 -2.016 1.00 96.69 85 LYS A C 1
ATOM 688 O O . LYS A 1 85 ? -6.875 10.422 -0.804 1.00 96.69 85 LYS A O 1
ATOM 693 N N . MET A 1 86 ? -7.796 10.865 -2.804 1.00 95.88 86 MET A N 1
ATOM 694 C CA . MET A 1 86 ? -9.156 11.022 -2.274 1.00 95.88 86 MET A CA 1
ATOM 695 C C . MET A 1 86 ? -9.683 9.716 -1.669 1.00 95.88 86 MET A C 1
ATOM 697 O O . MET A 1 86 ? -10.226 9.742 -0.570 1.00 95.88 86 MET A O 1
ATOM 701 N N . GLN A 1 87 ? -9.479 8.580 -2.343 1.00 96.69 87 GLN A N 1
ATOM 702 C CA . GLN A 1 87 ? -9.917 7.275 -1.836 1.00 96.69 87 GLN A CA 1
ATOM 703 C C . GLN A 1 87 ? -9.144 6.853 -0.580 1.00 96.69 87 GLN A C 1
ATOM 705 O O . GLN A 1 87 ? -9.746 6.371 0.376 1.00 96.69 87 GLN A O 1
ATOM 710 N N . LEU A 1 88 ? -7.829 7.090 -0.536 1.00 97.56 88 LEU A N 1
ATOM 711 C CA . LEU A 1 88 ? -7.022 6.829 0.658 1.00 97.56 88 LEU A CA 1
ATOM 712 C C . LEU A 1 88 ? -7.462 7.697 1.845 1.00 97.56 88 LEU A C 1
ATOM 714 O O . LEU A 1 88 ? -7.511 7.195 2.961 1.00 97.56 88 LEU A O 1
ATOM 718 N N . GLN A 1 89 ? -7.858 8.955 1.618 1.00 97.38 89 GLN A N 1
ATOM 719 C CA . GLN A 1 89 ? -8.427 9.795 2.676 1.00 97.38 89 GLN A CA 1
ATOM 720 C C . GLN A 1 89 ? -9.773 9.254 3.181 1.00 97.38 89 GLN A C 1
ATOM 722 O O . GLN A 1 89 ? -10.000 9.220 4.388 1.00 97.38 89 GLN A O 1
ATOM 727 N N . THR A 1 90 ? -10.655 8.784 2.291 1.00 96.25 90 THR A N 1
ATOM 728 C CA . THR A 1 90 ? -11.909 8.121 2.695 1.00 96.25 90 THR A CA 1
ATOM 729 C C . THR A 1 90 ? -11.635 6.893 3.566 1.00 96.25 90 THR A C 1
ATOM 731 O O . THR A 1 90 ? -12.266 6.730 4.608 1.00 96.25 90 THR A O 1
ATOM 734 N N . LEU A 1 91 ? -10.656 6.069 3.185 1.00 96.62 91 LEU A N 1
ATOM 735 C CA . LEU A 1 91 ? -10.244 4.901 3.963 1.00 96.62 91 LEU A CA 1
ATOM 736 C C . LEU A 1 91 ? -9.591 5.274 5.300 1.00 96.62 91 LEU A C 1
ATOM 738 O O . LEU A 1 91 ? -9.838 4.597 6.293 1.00 96.62 91 LEU A O 1
ATOM 742 N N . ALA A 1 92 ? -8.803 6.350 5.353 1.00 96.00 92 ALA A N 1
ATOM 743 C CA . ALA A 1 92 ? -8.218 6.859 6.594 1.00 96.00 92 ALA A CA 1
ATOM 744 C C . ALA A 1 92 ? -9.295 7.357 7.573 1.00 96.00 92 ALA A C 1
ATOM 746 O O . ALA A 1 92 ? -9.203 7.104 8.774 1.00 96.00 92 ALA A O 1
ATOM 747 N N . ASN A 1 93 ? -10.348 8.008 7.066 1.00 95.12 93 ASN A N 1
ATOM 748 C CA . ASN A 1 93 ? -11.490 8.418 7.883 1.00 95.12 93 ASN A CA 1
ATOM 749 C C . ASN A 1 93 ? -12.231 7.205 8.459 1.00 95.12 93 ASN A C 1
ATOM 751 O O . ASN A 1 93 ? -12.510 7.178 9.656 1.00 95.12 93 ASN A O 1
ATOM 755 N N . GLU A 1 94 ? -12.514 6.191 7.630 1.00 95.75 94 GLU A N 1
ATOM 756 C CA . GLU A 1 94 ? -13.149 4.958 8.107 1.00 95.75 94 GLU A CA 1
ATOM 757 C C . GLU A 1 94 ? -12.255 4.233 9.123 1.00 95.75 94 GLU A C 1
ATOM 759 O O . GLU A 1 94 ? -12.738 3.820 10.174 1.00 95.75 94 GLU A O 1
ATOM 764 N N . LEU A 1 95 ? -10.945 4.139 8.869 1.00 95.38 95 LEU A N 1
ATOM 765 C CA . LEU A 1 95 ? -9.985 3.561 9.812 1.00 95.38 95 LEU A CA 1
ATOM 766 C C . LEU A 1 95 ? -10.061 4.261 11.172 1.00 95.38 95 LEU A C 1
ATOM 768 O O . LEU A 1 95 ? -10.157 3.582 12.191 1.00 95.38 95 LEU A O 1
ATOM 772 N N . GLY A 1 96 ? -10.065 5.597 11.185 1.00 93.00 96 GLY A N 1
ATOM 773 C CA . GLY A 1 96 ? -10.171 6.383 12.412 1.00 93.00 96 GLY A CA 1
ATOM 774 C C . GLY A 1 96 ? -11.464 6.121 13.188 1.00 93.00 96 GLY A C 1
ATOM 775 O O . GLY A 1 96 ? -11.419 6.015 14.413 1.00 93.00 96 GLY A O 1
ATOM 776 N N . GLU A 1 97 ? -12.596 5.949 12.498 1.00 92.38 97 GLU A N 1
ATOM 777 C CA . GLU A 1 97 ? -13.866 5.556 13.124 1.00 92.38 97 GLU A CA 1
ATOM 778 C C . GLU A 1 97 ? -13.804 4.131 13.702 1.00 92.38 97 GLU A C 1
ATOM 780 O O . GLU A 1 97 ? -14.330 3.873 14.783 1.00 92.38 97 GLU A O 1
ATOM 785 N N . ARG A 1 98 ? -13.124 3.201 13.018 1.00 92.56 98 ARG A N 1
ATOM 786 C CA . ARG A 1 98 ? -12.982 1.804 13.463 1.00 92.56 98 ARG A CA 1
ATOM 787 C C . ARG A 1 98 ? -12.027 1.604 14.632 1.00 92.56 98 ARG A C 1
ATOM 789 O O . ARG A 1 98 ? -12.132 0.578 15.309 1.00 92.56 98 ARG A O 1
ATOM 796 N N . THR A 1 99 ? -11.072 2.508 14.826 1.00 89.81 99 THR A N 1
ATOM 797 C CA . THR A 1 99 ? -9.998 2.354 15.819 1.00 89.81 99 THR A CA 1
ATOM 798 C C . THR A 1 99 ? -10.040 3.398 16.933 1.00 89.81 99 THR A C 1
ATOM 800 O O . THR A 1 99 ? -9.413 3.178 17.964 1.00 89.81 99 THR A O 1
ATOM 803 N N . GLY A 1 100 ? -10.814 4.478 16.795 1.00 78.69 100 GLY A N 1
ATOM 804 C CA . GLY A 1 100 ? -10.934 5.521 17.819 1.00 78.69 100 GLY A CA 1
ATOM 805 C C . GLY A 1 100 ? -9.827 6.578 17.757 1.00 78.69 100 GLY A C 1
ATOM 806 O O . GLY A 1 100 ? -9.313 6.985 18.790 1.00 78.69 100 GLY A O 1
ATOM 807 N N . ALA A 1 101 ? -9.447 7.017 16.552 1.00 71.44 101 ALA A N 1
ATOM 808 C CA . ALA A 1 101 ? -8.373 7.988 16.268 1.00 71.44 101 ALA A CA 1
ATOM 809 C C . ALA A 1 101 ? -6.948 7.608 16.736 1.00 71.44 101 ALA A C 1
ATOM 811 O O . ALA A 1 101 ? -6.003 8.314 16.386 1.00 71.44 101 ALA A O 1
ATOM 812 N N . SER A 1 102 ? -6.756 6.486 17.441 1.00 81.38 102 SER A N 1
ATOM 813 C CA . SER A 1 102 ? -5.433 6.015 17.882 1.00 81.38 102 SER A CA 1
ATOM 814 C C . SER A 1 102 ? -4.611 5.317 16.793 1.00 81.38 102 SER A C 1
ATOM 816 O O . SER A 1 102 ? -3.443 4.989 17.016 1.00 81.38 102 SER A O 1
ATOM 818 N N . ALA A 1 103 ? -5.191 5.106 15.607 1.00 90.06 103 ALA A N 1
ATOM 819 C CA . ALA A 1 103 ? -4.502 4.547 14.452 1.00 90.06 103 ALA A CA 1
ATOM 820 C C . ALA A 1 103 ? -4.684 5.426 13.207 1.00 90.06 103 ALA A C 1
ATOM 822 O O . ALA A 1 103 ? -5.785 5.902 12.917 1.00 90.06 103 ALA A O 1
ATOM 823 N N . GLN A 1 104 ? -3.601 5.605 12.457 1.00 94.25 104 GLN A N 1
ATOM 824 C CA . GLN A 1 104 ? -3.536 6.422 11.249 1.00 94.25 104 GLN A CA 1
ATOM 825 C C . GLN A 1 104 ? -3.060 5.587 10.062 1.00 94.25 104 GLN A C 1
ATOM 827 O O . GLN A 1 104 ? -2.304 4.625 10.221 1.00 94.25 104 GLN A O 1
ATOM 832 N N . LEU A 1 105 ? -3.508 5.959 8.863 1.00 96.69 105 LEU A N 1
ATOM 833 C CA . LEU A 1 105 ? -3.064 5.325 7.628 1.00 96.69 105 LEU A CA 1
ATOM 834 C C . LEU A 1 105 ? -1.814 6.044 7.129 1.00 96.69 105 LEU A C 1
ATOM 836 O O . LEU A 1 105 ? -1.879 7.213 6.767 1.00 96.69 105 LEU A O 1
ATOM 840 N N . GLU A 1 106 ? -0.693 5.345 7.059 1.00 98.00 106 GLU A N 1
ATOM 841 C CA . GLU A 1 106 ? 0.478 5.796 6.316 1.00 98.00 106 GLU A CA 1
ATOM 842 C C . GLU A 1 106 ? 0.473 5.129 4.943 1.00 98.00 106 GLU A C 1
ATOM 844 O O . GLU A 1 106 ? 0.225 3.927 4.826 1.00 98.00 106 GLU A O 1
ATOM 849 N N . TYR A 1 107 ? 0.754 5.892 3.890 1.00 98.56 107 TYR A N 1
ATOM 850 C CA . TYR A 1 107 ? 0.984 5.323 2.569 1.00 98.56 107 TYR A CA 1
ATOM 851 C C . TYR A 1 107 ? 2.214 5.922 1.902 1.00 98.56 107 TYR A C 1
ATOM 853 O O . TYR A 1 107 ? 2.551 7.079 2.131 1.00 98.56 107 TYR A O 1
ATOM 861 N N . ALA A 1 108 ? 2.840 5.154 1.016 1.00 98.50 108 ALA A N 1
ATOM 862 C CA . ALA A 1 108 ? 3.905 5.625 0.143 1.00 98.50 108 ALA A CA 1
ATOM 863 C C . ALA A 1 108 ? 3.590 5.250 -1.305 1.00 98.50 108 ALA A C 1
ATOM 865 O O . ALA A 1 108 ? 3.366 4.079 -1.612 1.00 98.50 108 ALA A O 1
ATOM 866 N N . LEU A 1 109 ? 3.573 6.242 -2.201 1.00 98.25 109 LEU A N 1
ATOM 867 C CA . LEU A 1 109 ? 3.370 6.044 -3.638 1.00 98.25 109 LEU A CA 1
ATOM 868 C C . LEU A 1 109 ? 4.616 6.480 -4.408 1.00 98.25 109 LEU A C 1
ATOM 870 O O . LEU A 1 109 ? 4.965 7.658 -4.417 1.00 98.25 109 LEU A O 1
ATOM 874 N N . PHE A 1 110 ? 5.239 5.549 -5.123 1.00 96.94 110 PHE A N 1
ATOM 875 C CA . PHE A 1 110 ? 6.444 5.808 -5.913 1.00 96.94 110 PHE A CA 1
ATOM 876 C C . PHE A 1 110 ? 6.462 4.956 -7.185 1.00 96.94 110 PHE A C 1
ATOM 878 O O . PHE A 1 110 ? 5.609 4.098 -7.403 1.00 96.94 110 PHE A O 1
ATOM 885 N N . ARG A 1 111 ? 7.423 5.208 -8.078 1.00 95.88 111 ARG A N 1
ATOM 886 C CA . ARG A 1 111 ? 7.664 4.342 -9.242 1.00 95.88 111 ARG A CA 1
ATOM 887 C C . ARG A 1 111 ? 8.690 3.278 -8.891 1.00 95.88 111 ARG A C 1
ATOM 889 O O . ARG A 1 111 ? 9.754 3.613 -8.386 1.00 95.88 111 ARG A O 1
ATOM 896 N N . SER A 1 112 ? 8.404 2.029 -9.233 1.00 95.50 112 SER A N 1
ATOM 897 C CA . SER A 1 112 ? 9.289 0.893 -8.980 1.00 95.50 112 SER A CA 1
ATOM 898 C C . SER A 1 112 ? 9.556 0.097 -10.255 1.00 95.50 112 SER A C 1
ATOM 900 O O . SER A 1 112 ? 8.706 0.043 -11.149 1.00 95.50 112 SER A O 1
ATOM 902 N N . LEU A 1 113 ? 10.746 -0.503 -10.342 1.00 95.56 113 LEU A N 1
ATOM 903 C CA . LEU A 1 113 ? 11.063 -1.525 -11.335 1.00 95.56 113 LEU A CA 1
ATOM 904 C C . LEU A 1 113 ? 10.626 -2.894 -10.800 1.00 95.56 113 LEU A C 1
ATOM 906 O O . LEU A 1 113 ? 11.107 -3.343 -9.762 1.00 95.56 113 LEU A O 1
ATOM 910 N N . LEU A 1 114 ? 9.736 -3.563 -11.530 1.00 95.31 114 LEU A N 1
ATOM 911 C CA . LEU A 1 114 ? 9.248 -4.891 -11.182 1.00 95.31 114 LEU A CA 1
ATOM 912 C C . LEU A 1 114 ? 10.141 -5.973 -11.790 1.00 95.31 114 LEU A C 1
ATOM 914 O O . LEU A 1 114 ? 10.222 -6.115 -13.018 1.00 95.31 114 LEU A O 1
ATOM 918 N N . LEU A 1 115 ? 10.757 -6.782 -10.933 1.00 95.25 115 LEU A N 1
ATOM 919 C CA . LEU A 1 115 ? 11.577 -7.920 -11.331 1.00 95.25 115 LEU A CA 1
ATOM 920 C C . LEU A 1 115 ? 10.996 -9.227 -10.796 1.00 95.25 115 LEU A C 1
ATOM 922 O O . LEU A 1 115 ? 10.365 -9.277 -9.745 1.00 95.25 115 LEU A O 1
ATOM 926 N N . VAL A 1 116 ? 11.211 -10.301 -11.551 1.00 94.31 116 VAL A N 1
ATOM 927 C CA . VAL A 1 116 ? 10.847 -11.652 -11.120 1.00 94.31 116 VAL A CA 1
ATOM 928 C C . VAL A 1 116 ? 12.119 -12.261 -10.565 1.00 94.31 116 VAL A C 1
ATOM 930 O O . VAL A 1 116 ? 13.155 -12.153 -11.224 1.00 94.31 116 VAL A O 1
ATOM 933 N N . LYS A 1 117 ? 12.051 -12.856 -9.372 1.00 91.06 117 LYS A N 1
ATOM 934 C CA . LYS A 1 117 ? 13.201 -13.520 -8.747 1.00 91.06 117 LYS A CA 1
ATOM 935 C C . LYS A 1 117 ? 13.819 -14.528 -9.720 1.00 91.06 117 LYS A C 1
ATOM 937 O O . LYS A 1 117 ? 13.105 -15.169 -10.489 1.00 91.06 117 LYS A O 1
ATOM 942 N N . ASP A 1 118 ? 15.147 -14.582 -9.726 1.00 89.81 118 ASP A N 1
ATOM 943 C CA . ASP A 1 118 ? 15.961 -15.478 -10.560 1.00 89.81 118 ASP A CA 1
ATOM 944 C C . ASP A 1 118 ? 15.826 -15.282 -12.084 1.00 89.81 118 ASP A C 1
ATOM 946 O O . ASP A 1 118 ? 16.400 -16.037 -12.869 1.00 89.81 118 ASP A O 1
ATOM 950 N N . ARG A 1 119 ? 15.112 -14.240 -12.536 1.00 91.25 119 ARG A N 1
ATOM 951 C CA . ARG A 1 119 ? 15.008 -13.884 -13.954 1.00 91.25 119 ARG A CA 1
ATOM 952 C C . ARG A 1 119 ? 15.943 -12.714 -14.286 1.00 91.25 119 ARG A C 1
ATOM 954 O O . ARG A 1 119 ? 15.859 -11.680 -13.622 1.00 91.25 119 ARG A O 1
ATOM 961 N N . PRO A 1 120 ? 16.782 -12.822 -15.334 1.00 88.44 120 PRO A N 1
ATOM 962 C CA . PRO A 1 120 ? 17.743 -11.778 -15.670 1.00 88.44 120 PRO A CA 1
ATOM 963 C C . PRO A 1 120 ? 17.052 -10.481 -16.093 1.00 88.44 120 PRO A C 1
ATOM 965 O O . PRO A 1 120 ? 16.112 -10.487 -16.895 1.00 88.44 120 PRO A O 1
ATOM 968 N N . VAL A 1 121 ? 17.571 -9.361 -15.593 1.00 88.06 121 VAL A N 1
ATOM 969 C CA . VAL A 1 121 ? 17.115 -8.018 -15.959 1.00 88.06 121 VAL A CA 1
ATOM 970 C C . VAL A 1 121 ? 17.419 -7.756 -17.429 1.00 88.06 121 VAL A C 1
ATOM 972 O O . VAL A 1 121 ? 18.498 -8.060 -17.935 1.00 88.06 121 VAL A O 1
ATOM 975 N N . GLY A 1 122 ? 16.451 -7.184 -18.141 1.00 86.06 122 GLY A N 1
ATOM 976 C CA . GLY A 1 122 ? 16.634 -6.845 -19.547 1.00 86.06 122 GLY A CA 1
ATOM 977 C C . GLY A 1 122 ? 17.689 -5.749 -19.713 1.00 86.06 122 GLY A C 1
ATOM 978 O O . GLY A 1 122 ? 17.697 -4.783 -18.952 1.00 86.06 122 GLY A O 1
ATOM 979 N N . LEU A 1 123 ? 18.520 -5.845 -20.756 1.00 84.12 123 LEU A N 1
ATOM 980 C CA . LEU A 1 123 ? 19.631 -4.912 -21.028 1.00 84.12 123 LEU A CA 1
ATOM 981 C C . LEU A 1 123 ? 19.225 -3.427 -20.946 1.00 84.12 123 LEU A C 1
ATOM 983 O O . LEU A 1 123 ? 19.930 -2.613 -20.359 1.00 84.12 123 LEU A O 1
ATOM 987 N N . LEU A 1 124 ? 18.043 -3.074 -21.464 1.00 83.19 124 LEU A N 1
ATOM 988 C CA . LEU A 1 124 ? 17.524 -1.697 -21.444 1.00 83.19 124 LEU A CA 1
ATOM 989 C C . LEU A 1 124 ? 17.095 -1.206 -20.050 1.00 83.19 124 LEU A C 1
ATOM 991 O O . LEU A 1 124 ? 16.941 -0.001 -19.835 1.00 83.19 124 LEU A O 1
ATOM 995 N N . LYS A 1 125 ? 16.822 -2.122 -19.117 1.00 88.00 125 LYS A N 1
ATOM 996 C CA . LYS A 1 125 ? 16.347 -1.815 -17.762 1.00 88.00 125 LYS A CA 1
ATOM 997 C C . LYS A 1 125 ? 17.430 -1.939 -16.703 1.00 88.00 125 LYS A C 1
ATOM 999 O O . LYS A 1 125 ? 17.280 -1.281 -15.682 1.00 88.00 125 LYS A O 1
ATOM 1004 N N . ALA A 1 126 ? 18.527 -2.643 -16.976 1.00 87.75 126 ALA A N 1
ATOM 1005 C CA . ALA A 1 126 ? 19.676 -2.734 -16.075 1.00 87.75 126 ALA A CA 1
ATOM 1006 C C . ALA A 1 126 ? 20.196 -1.342 -15.657 1.00 87.75 126 ALA A C 1
ATOM 1008 O O . ALA A 1 126 ? 20.418 -1.071 -14.483 1.00 87.75 126 ALA A O 1
ATOM 1009 N N . ALA A 1 127 ? 20.262 -0.384 -16.590 1.00 90.25 127 ALA A N 1
ATOM 1010 C CA . ALA A 1 127 ? 20.667 0.996 -16.284 1.00 90.25 127 ALA A CA 1
ATOM 1011 C C . ALA A 1 127 ? 19.667 1.778 -15.399 1.00 90.25 127 ALA A C 1
ATOM 1013 O O . ALA A 1 127 ? 19.982 2.859 -14.900 1.00 90.25 127 ALA A O 1
ATOM 1014 N N . LYS A 1 128 ? 18.441 1.266 -15.240 1.00 92.31 128 LYS A N 1
ATOM 1015 C CA . LYS A 1 128 ? 17.353 1.860 -14.445 1.00 92.31 128 LYS A CA 1
ATOM 1016 C C . LYS A 1 128 ? 17.126 1.126 -13.123 1.00 92.31 128 LYS A C 1
ATOM 1018 O O . LYS A 1 128 ? 16.284 1.563 -12.342 1.00 92.31 128 LYS A O 1
ATOM 1023 N N . GLU A 1 129 ? 17.848 0.041 -12.884 1.00 94.00 129 GLU A N 1
ATOM 1024 C CA . GLU A 1 129 ? 17.785 -0.738 -11.658 1.00 94.00 129 GLU A CA 1
ATOM 1025 C C . GLU A 1 129 ? 18.428 0.042 -10.503 1.00 94.00 129 GLU A C 1
ATOM 1027 O O . GLU A 1 129 ? 19.560 0.530 -10.602 1.00 94.00 129 GLU A O 1
ATOM 1032 N N . GLY A 1 130 ? 17.653 0.238 -9.440 1.00 94.44 130 GLY A N 1
ATOM 1033 C CA . GLY A 1 130 ? 18.102 0.786 -8.166 1.00 94.44 130 GLY A CA 1
ATOM 1034 C C . GLY A 1 130 ? 18.245 -0.302 -7.111 1.00 94.44 130 GLY A C 1
ATOM 1035 O O . GLY A 1 130 ? 18.336 -1.485 -7.422 1.00 94.44 130 GLY A O 1
ATOM 1036 N N . GLU A 1 131 ? 18.259 0.111 -5.852 1.00 96.19 131 GLU A N 1
ATOM 1037 C CA . GLU A 1 131 ? 18.305 -0.812 -4.721 1.00 96.19 131 GLU A CA 1
ATOM 1038 C C . GLU A 1 131 ? 16.974 -1.571 -4.569 1.00 96.19 131 GLU A C 1
ATOM 1040 O O . GLU A 1 131 ? 15.915 -1.050 -4.948 1.00 96.19 131 GLU A O 1
ATOM 1045 N N . PRO A 1 132 ? 16.987 -2.791 -4.001 1.00 96.12 132 PRO A N 1
ATOM 1046 C CA . PRO A 1 132 ? 15.771 -3.443 -3.524 1.00 96.12 132 PRO A CA 1
ATOM 1047 C C . PRO A 1 132 ? 14.957 -2.491 -2.642 1.00 96.12 132 PRO A C 1
ATOM 1049 O O . PRO A 1 132 ? 15.523 -1.777 -1.819 1.00 96.12 132 PRO A O 1
ATOM 1052 N N . VAL A 1 133 ? 13.630 -2.478 -2.787 1.00 96.62 133 VAL A N 1
ATOM 1053 C CA . VAL A 1 133 ? 12.770 -1.461 -2.154 1.00 96.62 133 VAL A CA 1
ATOM 1054 C C . VAL A 1 133 ? 12.964 -1.368 -0.635 1.00 96.62 133 VAL A C 1
ATOM 1056 O O . VAL A 1 133 ? 13.039 -0.260 -0.114 1.00 96.62 133 VAL A O 1
ATOM 1059 N N . HIS A 1 134 ? 13.156 -2.502 0.047 1.00 94.44 134 HIS A N 1
ATOM 1060 C CA . HIS A 1 134 ? 13.385 -2.586 1.500 1.00 94.44 134 HIS A CA 1
ATOM 1061 C C . HIS A 1 134 ? 14.792 -2.170 1.946 1.00 94.44 134 HIS A C 1
ATOM 1063 O O . HIS A 1 134 ? 15.028 -1.996 3.135 1.00 94.44 134 HIS A O 1
ATOM 1069 N N . GLN A 1 135 ? 15.726 -2.036 1.006 1.00 95.25 135 GLN A N 1
ATOM 1070 C CA . GLN A 1 135 ? 17.081 -1.524 1.237 1.00 95.25 135 GLN A CA 1
ATOM 1071 C C . GLN A 1 135 ? 17.211 -0.053 0.819 1.00 95.25 135 GLN A C 1
ATOM 1073 O O . GLN A 1 135 ? 18.217 0.576 1.116 1.00 95.25 135 GLN A O 1
ATOM 1078 N N . SER A 1 136 ? 16.190 0.485 0.146 1.00 94.75 136 SER A N 1
ATOM 1079 C CA . SER A 1 136 ? 16.130 1.868 -0.318 1.00 94.75 136 SER A CA 1
ATOM 1080 C C . SER A 1 136 ? 15.331 2.755 0.639 1.00 94.75 136 SER A C 1
ATOM 1082 O O . SER A 1 136 ? 14.475 2.277 1.383 1.00 94.75 136 SER A O 1
ATOM 1084 N N . ASN A 1 137 ? 15.486 4.074 0.516 1.00 94.69 137 ASN A N 1
ATOM 1085 C CA . ASN A 1 137 ? 14.659 5.042 1.245 1.00 94.69 137 ASN A CA 1
ATOM 1086 C C . ASN A 1 137 ? 13.290 5.309 0.595 1.00 94.69 137 ASN A C 1
ATOM 1088 O O . ASN A 1 137 ? 12.551 6.165 1.072 1.00 94.69 137 ASN A O 1
ATOM 1092 N N . ALA A 1 138 ? 12.915 4.596 -0.475 1.00 95.56 138 ALA A N 1
ATOM 1093 C CA . ALA A 1 138 ? 11.750 4.947 -1.289 1.00 95.56 138 ALA A CA 1
ATOM 1094 C C . ALA A 1 138 ? 10.435 5.013 -0.497 1.00 95.56 138 ALA A C 1
ATOM 1096 O O . ALA A 1 138 ? 9.644 5.928 -0.719 1.00 95.56 138 ALA A O 1
ATOM 1097 N N . ILE A 1 139 ? 10.209 4.078 0.434 1.00 97.06 139 ILE A N 1
ATOM 1098 C CA . ILE A 1 139 ? 9.006 4.078 1.281 1.00 97.06 139 ILE A CA 1
ATOM 1099 C C . ILE A 1 139 ? 9.017 5.303 2.201 1.00 97.06 139 ILE A C 1
ATOM 1101 O O . ILE A 1 139 ? 8.038 6.038 2.232 1.00 97.06 139 ILE A O 1
ATOM 1105 N N . ALA A 1 140 ? 10.129 5.555 2.895 1.00 96.44 140 ALA A N 1
ATOM 1106 C CA . ALA A 1 140 ? 10.248 6.660 3.845 1.00 96.44 140 ALA A CA 1
ATOM 1107 C C . ALA A 1 140 ? 10.175 8.038 3.163 1.00 96.44 140 ALA A C 1
ATOM 1109 O O . ALA A 1 140 ? 9.472 8.922 3.638 1.00 96.44 140 ALA A O 1
ATOM 1110 N N . GLU A 1 141 ? 10.841 8.216 2.020 1.00 96.88 141 GLU A N 1
ATOM 1111 C CA . GLU A 1 141 ? 10.840 9.475 1.256 1.00 96.88 141 GLU A CA 1
ATOM 1112 C C . GLU A 1 141 ? 9.458 9.852 0.714 1.00 96.88 141 GLU A C 1
ATOM 1114 O O . GLU A 1 141 ? 9.176 11.030 0.504 1.00 96.88 141 GLU A O 1
ATOM 1119 N N . HIS A 1 142 ? 8.605 8.857 0.464 1.00 97.75 142 HIS A N 1
ATOM 1120 C CA . HIS A 1 142 ? 7.271 9.055 -0.102 1.00 97.75 142 HIS A CA 1
ATOM 1121 C C . HIS A 1 142 ? 6.157 8.829 0.925 1.00 97.75 142 HIS A C 1
ATOM 1123 O O . HIS A 1 142 ? 4.987 8.843 0.539 1.00 97.75 142 HIS A O 1
ATOM 1129 N N . ALA A 1 143 ? 6.504 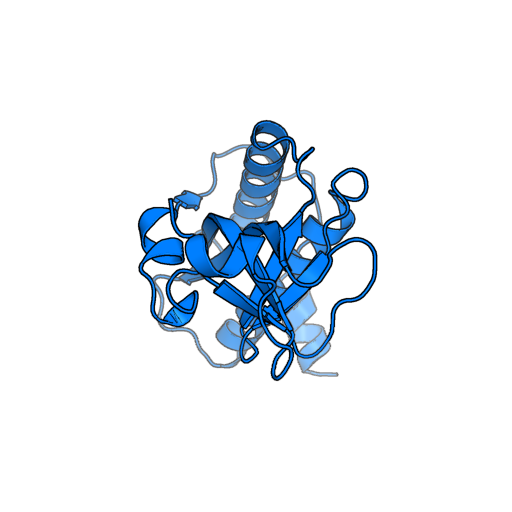8.608 2.196 1.00 97.75 143 ALA A N 1
ATOM 1130 C CA . ALA A 1 143 ? 5.547 8.351 3.256 1.00 97.75 143 ALA A CA 1
ATOM 1131 C C . ALA A 1 143 ? 4.673 9.585 3.503 1.00 97.75 143 ALA A C 1
ATOM 1133 O O . ALA A 1 143 ? 5.151 10.703 3.700 1.00 97.75 143 ALA A O 1
ATOM 1134 N N . VAL A 1 144 ? 3.365 9.366 3.498 1.00 98.00 144 VAL A N 1
ATOM 1135 C CA . VAL A 1 144 ? 2.349 10.362 3.806 1.00 98.00 144 VAL A CA 1
ATOM 1136 C C . VAL A 1 144 ? 1.425 9.771 4.855 1.00 98.00 144 VAL A C 1
ATOM 1138 O O . VAL A 1 144 ? 0.759 8.762 4.618 1.00 98.00 144 VAL A O 1
ATOM 1141 N N . LEU A 1 145 ? 1.370 10.434 6.004 1.00 96.88 145 LEU A N 1
ATOM 1142 C CA . LEU A 1 145 ? 0.473 10.086 7.092 1.00 96.88 145 LEU A CA 1
ATOM 1143 C C . LEU A 1 145 ? -0.882 10.767 6.884 1.00 96.88 145 LEU A C 1
ATOM 1145 O O . LEU A 1 145 ? -0.964 11.987 6.738 1.00 96.88 145 LEU A O 1
ATOM 1149 N N . LEU A 1 146 ? -1.946 9.971 6.876 1.00 95.19 146 LEU A N 1
ATOM 1150 C CA . LEU A 1 146 ? -3.325 10.422 6.771 1.00 95.19 146 LEU A CA 1
ATOM 1151 C C . LEU A 1 146 ? -4.032 10.207 8.107 1.00 95.19 146 LEU A C 1
ATOM 1153 O O . LEU A 1 146 ? -4.293 9.079 8.533 1.00 95.19 146 LEU A O 1
ATOM 1157 N N . GLY A 1 147 ? -4.358 11.323 8.754 1.00 86.06 147 GLY A N 1
ATOM 1158 C CA . GLY A 1 147 ? -5.324 11.355 9.843 1.00 86.06 147 GLY A CA 1
ATOM 1159 C C . GLY A 1 147 ? -6.755 11.541 9.323 1.00 86.06 147 GLY A C 1
ATOM 1160 O O . GLY A 1 147 ? -6.946 11.913 8.160 1.00 86.06 147 GLY A O 1
ATOM 1161 N N . PRO A 1 148 ? -7.764 11.328 10.181 1.00 84.00 148 PRO A N 1
ATOM 1162 C CA . PRO A 1 148 ? -9.144 11.670 9.862 1.00 84.00 148 PRO A CA 1
ATOM 1163 C C . PRO A 1 148 ? -9.286 13.168 9.547 1.00 84.00 148 PRO A C 1
ATOM 1165 O O . PRO A 1 148 ? -8.825 14.005 10.320 1.00 84.00 148 PRO A O 1
ATOM 1168 N N . ASP A 1 149 ? -9.946 13.517 8.440 1.00 88.38 149 ASP A N 1
ATOM 1169 C CA . ASP A 1 149 ? -10.150 14.915 8.007 1.00 88.38 149 ASP A CA 1
ATOM 1170 C C . ASP A 1 149 ? -11.500 15.512 8.461 1.00 88.38 149 ASP A C 1
ATOM 1172 O O . ASP A 1 149 ? -11.895 16.595 8.026 1.00 88.38 149 ASP A O 1
ATOM 1176 N N . GLY A 1 150 ? -12.226 14.800 9.330 1.00 81.62 150 GLY A N 1
ATOM 1177 C CA . GLY A 1 150 ? -13.516 15.220 9.885 1.00 81.62 150 GLY A CA 1
ATOM 1178 C C . GLY A 1 150 ? -14.713 15.036 8.946 1.00 81.62 150 GLY A C 1
ATOM 1179 O O . GLY A 1 150 ? -15.849 15.290 9.352 1.00 81.62 150 GLY A O 1
ATOM 1180 N N . ARG A 1 151 ? -14.511 14.573 7.705 1.00 88.44 151 ARG A N 1
ATOM 1181 C CA . ARG A 1 151 ? -15.635 14.218 6.829 1.00 88.44 151 ARG A CA 1
ATOM 1182 C C . ARG A 1 151 ? -16.348 12.978 7.356 1.00 88.44 151 ARG A C 1
ATOM 1184 O O . ARG A 1 151 ? -15.719 12.021 7.801 1.00 88.44 151 ARG A O 1
ATOM 1191 N N . LYS A 1 152 ? -17.679 12.982 7.241 1.00 89.19 152 LYS A N 1
ATOM 1192 C CA . LYS A 1 152 ? -18.524 11.850 7.628 1.00 89.19 152 LYS A CA 1
ATOM 1193 C C . LYS A 1 152 ? -18.130 10.599 6.838 1.00 89.19 152 LYS A C 1
ATOM 1195 O O . LYS A 1 152 ? -18.076 10.641 5.609 1.00 89.19 152 LYS A O 1
ATOM 1200 N N . VAL A 1 153 ? -17.920 9.494 7.545 1.00 90.69 153 VAL A N 1
ATOM 1201 C CA . VAL A 1 153 ? -17.718 8.180 6.934 1.00 90.69 153 VAL A CA 1
ATOM 1202 C C . VAL A 1 153 ? -19.039 7.712 6.324 1.00 90.69 153 VAL A C 1
ATOM 1204 O O . VAL A 1 153 ? -20.091 7.720 6.965 1.00 90.69 153 VAL A O 1
ATOM 1207 N N . THR A 1 154 ? -18.993 7.358 5.044 1.00 89.31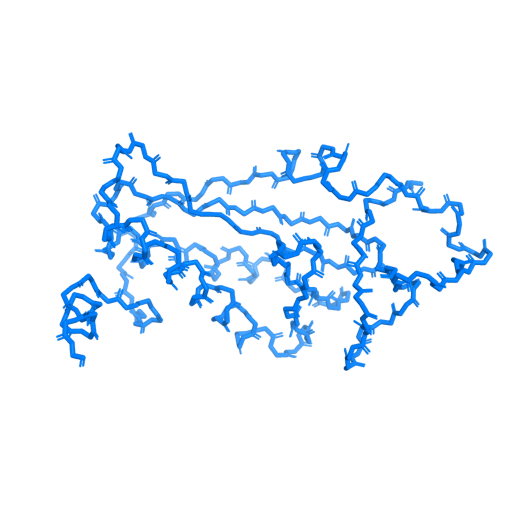 154 THR A N 1
ATOM 1208 C CA . THR A 1 154 ? -20.147 6.874 4.267 1.00 89.31 154 THR A CA 1
ATOM 1209 C C . THR A 1 154 ? -19.922 5.470 3.709 1.00 89.31 154 THR A C 1
ATOM 1211 O O . THR A 1 154 ? -20.778 4.944 2.999 1.00 89.31 154 THR A O 1
ATOM 1214 N N . THR A 1 155 ? -18.780 4.860 4.024 1.00 92.56 155 THR A N 1
ATOM 1215 C CA . THR A 1 155 ? -18.353 3.542 3.555 1.00 92.56 155 THR A CA 1
ATOM 1216 C C . THR A 1 155 ? -18.369 2.528 4.698 1.00 92.56 155 THR A C 1
ATOM 1218 O O . THR A 1 155 ? -18.511 2.883 5.866 1.00 92.56 155 THR A O 1
ATOM 1221 N N . ASN A 1 156 ? -18.282 1.245 4.349 1.00 93.75 156 ASN A N 1
ATOM 1222 C CA . ASN A 1 156 ? -18.223 0.143 5.310 1.00 93.75 156 ASN A CA 1
ATOM 1223 C C . ASN A 1 156 ? -17.249 -0.944 4.819 1.00 93.75 156 ASN A C 1
ATOM 1225 O O . ASN A 1 156 ? -17.587 -2.129 4.787 1.00 93.75 156 ASN A O 1
ATOM 1229 N N . TYR A 1 157 ? -16.081 -0.529 4.319 1.00 95.56 157 TYR A N 1
ATOM 1230 C CA . TYR A 1 157 ? -15.066 -1.439 3.781 1.00 95.56 157 TYR A CA 1
ATOM 1231 C C . TYR A 1 157 ? -14.277 -2.146 4.888 1.00 95.56 157 TYR A C 1
ATOM 1233 O O . TYR A 1 157 ? -13.810 -3.275 4.712 1.00 95.56 157 TYR A O 1
ATOM 1241 N N . LEU A 1 158 ? -14.132 -1.484 6.035 1.00 95.62 158 LEU A N 1
ATOM 1242 C CA . LEU A 1 158 ? -13.345 -1.944 7.166 1.00 95.62 158 LEU A CA 1
ATOM 1243 C C . LEU A 1 158 ? -14.258 -2.543 8.231 1.00 95.62 158 LEU A C 1
ATOM 1245 O O . LEU A 1 158 ? -15.275 -1.967 8.614 1.00 95.62 158 LEU A O 1
ATOM 1249 N N . MET A 1 159 ? -13.877 -3.723 8.713 1.00 94.44 159 MET A N 1
ATOM 1250 C CA . MET A 1 159 ? -14.601 -4.428 9.767 1.00 94.44 159 MET A CA 1
ATOM 1251 C C . MET A 1 159 ? -14.572 -3.622 11.072 1.00 94.44 159 MET A C 1
ATOM 1253 O O . MET A 1 159 ? -13.564 -3.000 11.380 1.00 94.44 159 MET A O 1
ATOM 1257 N N . SER A 1 160 ? -15.650 -3.658 11.861 1.00 93.31 160 SER A N 1
ATOM 1258 C CA . SER A 1 160 ? -15.632 -3.110 13.221 1.00 93.31 160 SER A CA 1
ATOM 1259 C C . SER A 1 160 ? -14.958 -4.061 14.211 1.00 93.31 160 SER A C 1
ATOM 1261 O O . SER A 1 160 ? -14.934 -5.279 14.011 1.00 93.31 160 SER A O 1
ATOM 1263 N N . TYR A 1 161 ? -14.462 -3.513 15.321 1.00 92.44 161 TYR A N 1
ATOM 1264 C CA . TYR A 1 161 ? -13.790 -4.304 16.349 1.00 92.44 161 TYR A CA 1
ATOM 1265 C C . TYR A 1 161 ? -14.711 -5.376 16.945 1.00 92.44 161 TYR A C 1
ATOM 1267 O O . TYR A 1 161 ? -14.315 -6.532 17.054 1.00 92.44 161 TYR A O 1
ATOM 1275 N N . ASP A 1 162 ? -15.974 -5.042 17.218 1.00 91.81 162 ASP A N 1
ATOM 1276 C CA . ASP A 1 162 ? -16.946 -5.990 17.778 1.00 91.81 162 ASP A CA 1
ATOM 1277 C C . ASP A 1 162 ? -17.182 -7.200 16.864 1.00 91.81 162 ASP A C 1
ATOM 1279 O O . ASP A 1 162 ? -17.220 -8.344 17.322 1.00 91.81 162 ASP A O 1
ATOM 1283 N N . VAL A 1 163 ? -17.284 -6.966 15.549 1.00 92.94 163 VAL A N 1
ATOM 1284 C CA . VAL A 1 163 ? -17.440 -8.043 14.560 1.00 92.94 163 VAL A CA 1
ATOM 1285 C C . VAL A 1 163 ? -16.183 -8.905 14.501 1.00 92.94 163 VAL A C 1
ATOM 1287 O O . VAL A 1 163 ? -16.289 -10.129 14.399 1.00 92.94 163 VAL A O 1
ATOM 1290 N N . PHE A 1 164 ? -15.001 -8.290 14.580 1.00 94.50 164 PHE A N 1
ATOM 1291 C CA . PHE A 1 164 ? -13.739 -9.020 14.630 1.00 94.50 164 PHE A CA 1
ATOM 1292 C C . PHE A 1 164 ? -13.665 -9.921 15.867 1.00 94.50 164 PHE A C 1
ATOM 1294 O O . PHE A 1 164 ? -13.444 -11.121 15.733 1.00 94.50 164 PHE A O 1
ATOM 1301 N N . VAL A 1 165 ? -13.933 -9.376 17.057 1.00 92.31 165 VAL A N 1
ATOM 1302 C CA . VAL A 1 165 ? -13.910 -10.125 18.323 1.00 92.31 165 VAL A CA 1
ATOM 1303 C C . VAL A 1 165 ? -14.910 -11.278 18.307 1.00 92.31 165 VAL A C 1
ATOM 1305 O O . VAL A 1 165 ? -14.580 -12.374 18.754 1.00 92.31 165 VAL A O 1
ATOM 1308 N N . HIS A 1 166 ? -16.118 -11.062 17.782 1.00 92.19 166 HIS A N 1
ATOM 1309 C CA . HIS A 1 166 ? -17.120 -12.121 17.677 1.00 92.19 166 HIS A CA 1
ATOM 1310 C C . HIS A 1 166 ? -16.645 -13.274 16.781 1.00 92.19 166 HIS A C 1
ATOM 1312 O O . HIS A 1 166 ? -16.809 -14.436 17.140 1.00 92.19 166 HIS A O 1
ATOM 1318 N N . ARG A 1 167 ? -16.006 -12.963 15.646 1.00 89.62 167 ARG A N 1
ATOM 1319 C CA . ARG A 1 167 ? -15.486 -13.968 14.703 1.00 89.62 167 ARG A CA 1
ATOM 1320 C C . ARG A 1 167 ? -14.237 -14.689 15.197 1.00 89.62 167 ARG A C 1
ATOM 1322 O O . ARG A 1 167 ? -14.034 -15.827 14.810 1.00 89.62 167 ARG A O 1
ATOM 1329 N N . SER A 1 168 ? -13.418 -14.050 16.026 1.00 84.00 168 SER A N 1
ATOM 1330 C CA . SER A 1 168 ? -12.205 -14.661 16.587 1.00 84.00 168 SER A CA 1
ATOM 1331 C C . SER A 1 168 ? -12.490 -15.628 17.744 1.00 84.00 168 SER A C 1
ATOM 1333 O O . SER A 1 168 ? -11.590 -16.341 18.175 1.00 84.00 168 SER A O 1
ATOM 1335 N N . LYS A 1 169 ? -13.722 -15.630 18.273 1.00 76.94 169 LYS A N 1
ATOM 1336 C CA . LYS A 1 169 ? -14.187 -16.543 19.332 1.00 76.94 169 LYS A CA 1
ATOM 1337 C C . LYS A 1 169 ? -14.945 -17.767 18.801 1.00 76.94 169 LYS A C 1
ATOM 1339 O O . LYS A 1 169 ? -15.243 -18.656 19.596 1.00 76.94 169 LYS A O 1
ATOM 1344 N N . ALA A 1 170 ? -15.309 -17.762 17.519 1.00 54.97 170 ALA A N 1
ATOM 1345 C CA . ALA A 1 170 ? -16.030 -18.833 16.831 1.00 54.97 170 ALA A CA 1
ATOM 1346 C C . ALA A 1 170 ? -15.047 -19.767 16.118 1.00 54.97 170 ALA A C 1
ATOM 1348 O O . ALA A 1 170 ? -15.341 -20.981 16.073 1.00 54.97 170 ALA A O 1
#

Secondary structure (DSSP, 8-state):
--EEEEEES---TT--TTEEEEEEEEEEEESS---HHHHHHHHHHHHHHHHHHHHH-TTTT-EEEEETTEEEEEE-TT--HHHHHHHHHHHHHHHHHHHTSSEEEEEEEEEEEEEETTSPPPHHHHTTEEEEGGGSSHHHHTEEEE---SPPP----SPPHHHHHHHHT-

pLDDT: mean 92.12, std 6.6, range [54.97, 98.56]

Organism: NCBI:txid2838692

Foldseek 3Di:
DAFAEAEAQDDDDDDDAQDKWKKKAKDKDFPDDDDPLRVVQRVQQNVLVQVVLCVVPVVQNWDWTDRPNGIIITGHPPDPVVVVVVVQLLSQQVVCVQNVQRIWMKMFIDIYRYHYPPDDHDPVCVVRHDHHNVVDCRGVVRIDIHHHPPDDRPDDSGDHSVVSVVVVVD

Sequence (170 aa):
MKYPVIYVRNVMGVHKHNSISYALHMRIVSGETEDELRAAYLKKLLSQLYHTVEGLFVVAQAQIVKNDDDPFILFTSNLDQRMLKMQLQTLANELGERTGASAQLEYALFRSLLLVKDRPVGLLKAAKEGEPVHQSNAIAEHAVLLGPDGRKVTTNYLMSYDVFVHRSKA